Protein AF-A0A528BYY0-F1 (afdb_monomer_lite)

Structure (mmCIF, N/CA/C/O backbone):
data_AF-A0A528BYY0-F1
#
_entry.id   AF-A0A528BYY0-F1
#
loop_
_atom_site.group_PDB
_atom_site.id
_atom_site.type_symbol
_atom_site.label_atom_id
_atom_site.label_alt_id
_atom_site.label_comp_id
_atom_site.label_asym_id
_atom_site.label_entity_id
_atom_site.label_seq_id
_atom_site.pdbx_PDB_ins_code
_atom_site.Cartn_x
_atom_site.Cartn_y
_atom_site.Cartn_z
_atom_site.occupancy
_atom_site.B_iso_or_equiv
_atom_site.auth_seq_id
_atom_site.auth_comp_id
_atom_site.auth_asym_id
_atom_site.auth_atom_id
_atom_site.pdbx_PDB_model_num
ATOM 1 N N . ALA A 1 1 ? -3.271 9.164 8.375 1.00 77.19 1 ALA A N 1
ATOM 2 C CA . ALA A 1 1 ? -2.974 8.160 7.335 1.00 77.19 1 ALA A CA 1
ATOM 3 C C . ALA A 1 1 ? -1.607 7.545 7.610 1.00 77.19 1 ALA A C 1
ATOM 5 O O . ALA A 1 1 ? -0.691 8.277 7.973 1.00 77.19 1 ALA A O 1
ATOM 6 N N . CYS A 1 2 ? -1.481 6.228 7.482 1.00 90.25 2 CYS A N 1
ATOM 7 C CA . CYS A 1 2 ? -0.235 5.486 7.649 1.00 90.25 2 CYS A CA 1
ATOM 8 C C . CYS A 1 2 ? 0.467 5.363 6.291 1.00 90.25 2 CYS A C 1
ATOM 10 O O . CYS A 1 2 ? -0.145 4.968 5.300 1.00 90.25 2 CYS A O 1
ATOM 12 N N . ALA A 1 3 ? 1.752 5.718 6.238 1.00 90.62 3 ALA A N 1
ATOM 13 C CA . ALA A 1 3 ? 2.519 5.694 4.991 1.00 90.62 3 ALA A CA 1
ATOM 14 C C . ALA A 1 3 ? 2.817 4.269 4.489 1.00 90.62 3 ALA A C 1
ATOM 16 O O . ALA A 1 3 ? 3.077 4.089 3.301 1.00 90.62 3 ALA A O 1
ATOM 17 N N . ASN A 1 4 ? 2.798 3.283 5.389 1.00 90.31 4 ASN A N 1
ATOM 18 C CA . ASN A 1 4 ? 3.037 1.870 5.118 1.00 90.31 4 ASN A CA 1
ATOM 19 C C . ASN A 1 4 ? 2.393 0.986 6.202 1.00 90.31 4 ASN A C 1
ATOM 21 O O . ASN A 1 4 ? 1.912 1.471 7.234 1.00 90.31 4 ASN A O 1
ATOM 25 N N . GLU A 1 5 ? 2.446 -0.322 5.975 1.00 90.44 5 GLU A N 1
ATOM 26 C CA . GLU A 1 5 ? 1.865 -1.360 6.820 1.00 90.44 5 GLU A CA 1
ATOM 27 C C . GLU A 1 5 ? 2.523 -1.434 8.210 1.00 90.44 5 GLU A C 1
ATOM 29 O O . GLU A 1 5 ? 1.853 -1.715 9.201 1.00 90.44 5 GLU A O 1
ATOM 34 N N . LEU A 1 6 ? 3.813 -1.106 8.336 1.00 92.31 6 LEU A N 1
ATOM 35 C CA . LEU A 1 6 ? 4.481 -1.047 9.644 1.00 92.31 6 LEU A CA 1
ATOM 36 C C . LEU A 1 6 ? 3.927 0.093 10.512 1.00 92.31 6 LEU A C 1
ATOM 38 O O . LEU A 1 6 ? 3.654 -0.094 11.699 1.00 92.31 6 LEU A O 1
ATOM 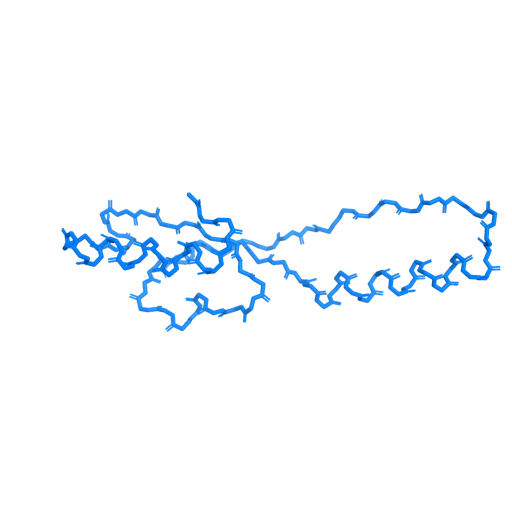42 N N . GLY A 1 7 ? 3.706 1.264 9.911 1.00 93.81 7 GLY A N 1
ATOM 43 C CA . GLY A 1 7 ? 3.073 2.400 10.576 1.00 93.81 7 GLY A CA 1
ATOM 44 C C . GLY A 1 7 ? 1.625 2.109 10.974 1.00 93.81 7 GLY A C 1
ATOM 45 O O . GLY A 1 7 ? 1.177 2.561 12.027 1.00 93.81 7 GLY A O 1
ATOM 46 N N . LEU A 1 8 ? 0.908 1.320 10.170 1.00 94.44 8 LEU A N 1
ATOM 47 C CA . LEU A 1 8 ? -0.429 0.828 10.497 1.00 94.44 8 LEU A CA 1
ATOM 48 C C . LEU A 1 8 ? -0.417 -0.059 11.745 1.00 94.44 8 LEU A C 1
ATOM 50 O O . LEU A 1 8 ? -1.190 0.191 12.667 1.00 94.44 8 LEU A O 1
ATOM 54 N N . LEU A 1 9 ? 0.473 -1.053 11.814 1.00 94.75 9 LEU A N 1
ATOM 55 C CA . LEU A 1 9 ? 0.575 -1.935 12.983 1.00 94.75 9 LEU A CA 1
ATOM 56 C C . LEU A 1 9 ? 0.903 -1.148 14.260 1.00 94.75 9 LEU A C 1
ATOM 58 O O . LEU A 1 9 ? 0.295 -1.380 15.307 1.00 94.75 9 LEU A O 1
ATOM 62 N N . GLY A 1 10 ? 1.807 -0.168 14.166 1.00 95.50 10 GLY A N 1
ATOM 63 C CA . GLY A 1 10 ? 2.113 0.738 15.274 1.00 95.50 10 GLY A CA 1
ATOM 64 C C . GLY A 1 10 ? 0.904 1.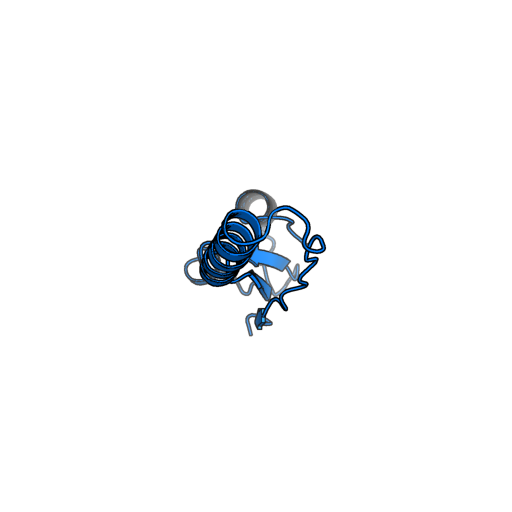569 15.717 1.00 95.50 10 GLY A C 1
ATOM 65 O O . GLY A 1 10 ? 0.647 1.694 16.916 1.00 95.50 10 GLY A O 1
ATOM 66 N N . ALA A 1 11 ? 0.125 2.092 14.765 1.00 94.88 11 ALA A N 1
ATOM 67 C CA . ALA A 1 11 ? -1.094 2.842 15.056 1.00 94.88 11 ALA A CA 1
ATOM 68 C C . ALA A 1 11 ? -2.153 1.964 15.739 1.00 94.88 11 ALA A C 1
ATOM 70 O O . ALA A 1 11 ? -2.682 2.350 16.780 1.00 94.88 11 ALA A O 1
ATOM 71 N N . LEU A 1 12 ? -2.410 0.762 15.217 1.00 94.75 12 LEU A N 1
ATOM 72 C CA . LEU A 1 12 ? -3.356 -0.187 15.811 1.00 94.75 12 LEU A CA 1
ATOM 73 C C . LEU A 1 12 ? -2.942 -0.582 17.232 1.00 94.75 12 LEU A C 1
ATOM 75 O O . LEU A 1 12 ? -3.773 -0.579 18.140 1.00 94.75 12 LEU A O 1
ATOM 79 N N . HIS A 1 13 ? -1.651 -0.837 17.456 1.00 95.38 13 HIS A N 1
ATOM 80 C CA . HIS A 1 13 ? -1.127 -1.107 18.793 1.00 95.38 13 HIS A CA 1
ATOM 81 C C . HIS A 1 13 ? -1.365 0.074 19.750 1.00 95.38 13 HIS A C 1
ATOM 83 O O . HIS A 1 13 ? -1.819 -0.106 20.883 1.00 95.38 13 HIS A O 1
ATOM 89 N N . ALA A 1 14 ? -1.095 1.300 19.295 1.00 96.31 14 ALA A N 1
ATOM 90 C CA . ALA A 1 14 ? -1.272 2.509 20.090 1.00 96.31 14 ALA A CA 1
ATOM 91 C C . ALA A 1 14 ? -2.746 2.811 20.421 1.00 96.31 14 ALA A C 1
ATOM 93 O O . ALA A 1 14 ? -3.014 3.326 21.512 1.00 96.31 14 ALA A O 1
ATOM 94 N N . LEU A 1 15 ? -3.675 2.501 19.511 1.00 95.12 15 LEU A N 1
ATOM 95 C CA . LEU A 1 15 ? -5.119 2.613 19.737 1.00 95.12 15 LEU A CA 1
ATOM 96 C C . LEU A 1 15 ? -5.609 1.562 20.733 1.00 95.12 15 LEU A C 1
ATOM 98 O O . LEU A 1 15 ? -6.256 1.918 21.717 1.00 95.12 15 LEU A O 1
ATOM 102 N N . GLY A 1 16 ? -5.209 0.300 20.553 1.00 94.00 16 GLY A N 1
ATOM 103 C CA . GLY A 1 16 ? -5.569 -0.786 21.466 1.00 94.00 16 GLY A CA 1
ATOM 104 C C . GLY A 1 16 ? -5.125 -0.510 22.904 1.00 94.00 16 GLY A C 1
ATOM 105 O O . GLY A 1 16 ? -5.900 -0.683 23.840 1.00 94.00 16 GLY A O 1
ATOM 106 N N . ARG A 1 17 ? -3.919 0.044 23.096 1.00 97.25 17 ARG A N 1
ATOM 107 C CA . ARG A 1 17 ? -3.424 0.463 24.423 1.00 97.25 17 ARG A CA 1
ATOM 108 C C . ARG A 1 17 ? -4.230 1.583 25.082 1.00 97.25 17 ARG A C 1
ATOM 110 O O . ARG A 1 17 ? -4.093 1.784 26.286 1.00 97.25 17 ARG A O 1
ATOM 117 N N . ARG A 1 18 ? -5.008 2.335 24.306 1.00 96.75 18 ARG A N 1
ATOM 118 C CA . ARG A 1 18 ? -5.867 3.428 24.779 1.00 96.75 18 ARG A CA 1
ATOM 119 C C . ARG A 1 18 ? -7.342 3.030 24.834 1.00 96.75 18 ARG A C 1
ATOM 121 O O . ARG A 1 18 ? -8.162 3.875 25.167 1.00 96.75 18 ARG A O 1
ATOM 128 N N . GLY A 1 19 ? -7.673 1.776 24.511 1.00 95.44 19 GLY A N 1
ATOM 129 C CA . GLY A 1 19 ? -9.056 1.306 24.437 1.00 95.44 19 GLY A CA 1
ATOM 130 C C . GLY A 1 19 ? -9.864 1.946 23.306 1.00 95.44 19 GLY A C 1
ATOM 131 O O . GLY A 1 19 ? -11.083 1.976 23.401 1.00 95.44 19 GLY A O 1
ATOM 132 N N . LEU A 1 20 ? -9.202 2.470 22.267 1.00 95.38 20 LEU A N 1
ATOM 133 C CA . LEU A 1 20 ? -9.861 3.085 21.114 1.00 95.38 20 LEU A CA 1
ATOM 134 C C . LEU A 1 20 ? -10.091 2.051 20.010 1.00 95.38 20 LEU A C 1
ATOM 136 O O . LEU A 1 20 ? -9.179 1.293 19.664 1.00 95.38 20 LEU A O 1
ATOM 140 N N . ALA A 1 21 ? -11.286 2.065 19.430 1.00 92.19 21 ALA A N 1
ATOM 141 C CA . ALA A 1 21 ? -11.713 1.194 18.348 1.00 92.19 21 ALA A CA 1
ATOM 142 C C . ALA A 1 21 ? -11.358 1.792 16.967 1.00 92.19 21 ALA A C 1
ATOM 144 O O . ALA A 1 21 ? -11.905 2.830 16.576 1.00 92.19 21 ALA A O 1
ATOM 145 N N . PRO A 1 22 ? -10.482 1.138 16.178 1.00 90.75 22 PRO A N 1
ATOM 146 C CA . PRO A 1 22 ? -10.240 1.510 14.786 1.00 90.75 22 PRO A CA 1
ATOM 147 C C . PRO A 1 22 ? -11.530 1.451 13.955 1.00 90.75 22 PRO A C 1
ATOM 149 O O . PRO A 1 22 ? -12.303 0.502 14.066 1.00 90.75 22 PRO A O 1
ATOM 152 N N . GLY A 1 23 ? -11.757 2.456 13.111 1.00 86.12 23 GLY A N 1
ATOM 153 C CA . GLY A 1 23 ? -12.935 2.561 12.245 1.00 86.12 23 GLY A CA 1
ATOM 154 C C . GLY A 1 23 ? -14.210 3.073 12.927 1.00 86.12 23 GLY A C 1
ATOM 155 O O . GLY A 1 23 ? -15.147 3.425 12.219 1.00 86.12 23 GLY A O 1
ATOM 156 N N . SER A 1 24 ? -14.238 3.153 14.262 1.00 89.50 24 SER A N 1
ATOM 157 C CA . SER A 1 24 ? -15.310 3.799 15.038 1.00 89.50 24 SER A CA 1
ATOM 158 C C . SER A 1 24 ? -14.810 5.099 15.655 1.00 89.50 24 SER A C 1
ATOM 160 O O . SER A 1 24 ? -15.286 6.179 15.320 1.00 89.50 24 SER A O 1
ATOM 162 N N . ASP A 1 25 ? -13.797 4.998 16.516 1.00 93.81 25 ASP A N 1
ATOM 163 C CA . ASP A 1 25 ? -13.262 6.149 17.246 1.00 93.81 25 ASP A CA 1
ATOM 164 C C . ASP A 1 25 ? -12.215 6.886 16.409 1.00 93.81 25 ASP A C 1
ATOM 166 O O . ASP A 1 25 ? -12.044 8.099 16.519 1.00 93.81 25 ASP A O 1
ATOM 170 N N . VAL A 1 26 ? -11.491 6.138 15.566 1.00 92.75 26 VAL A N 1
ATOM 171 C CA . VAL A 1 26 ? -10.447 6.666 14.684 1.00 92.75 26 VAL A CA 1
ATOM 172 C C . VAL A 1 26 ? -10.486 5.959 13.334 1.00 92.75 26 VAL A C 1
ATOM 174 O O . VAL A 1 26 ? -10.171 4.772 13.238 1.00 92.75 26 VAL A O 1
ATOM 177 N N . HIS A 1 27 ? -10.794 6.697 12.266 1.00 92.75 27 HIS A N 1
ATOM 178 C CA . HIS A 1 27 ? -10.633 6.202 10.899 1.00 92.75 27 HIS A CA 1
ATOM 179 C C . HIS A 1 27 ? -9.152 6.131 10.514 1.00 92.75 27 HIS A C 1
ATOM 181 O O . HIS A 1 27 ? -8.412 7.113 10.627 1.00 92.75 27 HIS A O 1
ATOM 187 N N . ILE A 1 28 ? -8.719 4.971 10.017 1.00 93.19 28 ILE A N 1
ATOM 188 C CA . ILE A 1 28 ? -7.357 4.760 9.527 1.00 93.19 28 ILE A CA 1
ATOM 189 C C . ILE A 1 28 ? -7.398 4.513 8.025 1.00 93.19 28 ILE A C 1
ATOM 191 O O . ILE A 1 28 ? -8.169 3.695 7.535 1.00 93.19 28 ILE A O 1
ATOM 195 N N . VAL A 1 29 ? -6.503 5.198 7.317 1.00 94.06 29 VAL A N 1
ATOM 196 C CA . VAL A 1 29 ? -6.172 4.915 5.921 1.00 94.06 29 VAL A CA 1
ATOM 197 C C . VAL A 1 29 ? -4.693 4.566 5.836 1.00 94.06 29 VAL A C 1
ATOM 199 O O . VAL A 1 29 ? -3.878 5.267 6.446 1.00 94.06 29 VAL A O 1
ATOM 202 N N . THR A 1 30 ? -4.340 3.522 5.092 1.00 94.19 30 THR A N 1
ATOM 203 C CA . THR A 1 30 ? -2.958 3.066 4.891 1.00 94.19 30 THR A CA 1
ATOM 204 C C . THR A 1 30 ? -2.631 2.892 3.414 1.00 94.19 30 THR A C 1
ATOM 206 O O . THR A 1 30 ? -3.505 2.582 2.606 1.00 94.19 30 THR A O 1
ATOM 209 N N . ARG A 1 31 ? -1.350 3.026 3.067 1.00 93.19 31 ARG A N 1
ATOM 210 C CA . ARG A 1 31 ? -0.828 2.430 1.835 1.00 93.19 31 ARG A CA 1
ATOM 211 C C . ARG A 1 31 ? -0.540 0.950 2.093 1.00 93.19 31 ARG A C 1
ATOM 213 O O . ARG A 1 31 ? 0.073 0.641 3.113 1.00 93.19 31 ARG A O 1
ATOM 220 N N . ASP A 1 32 ? -0.992 0.068 1.206 1.00 87.06 32 ASP A N 1
ATOM 221 C CA . ASP A 1 32 ? -0.779 -1.382 1.322 1.00 87.06 32 ASP A CA 1
ATOM 222 C C . ASP A 1 32 ? -0.358 -1.968 -0.029 1.00 87.06 32 ASP A C 1
ATOM 224 O O . ASP A 1 32 ? -1.114 -1.946 -1.000 1.00 87.06 32 ASP A O 1
ATOM 228 N N . SER A 1 33 ? 0.865 -2.481 -0.102 1.00 84.62 33 SER A N 1
ATOM 229 C CA . SER A 1 33 ? 1.369 -3.182 -1.293 1.00 84.62 33 SER A CA 1
ATOM 230 C C . SER A 1 33 ? 1.464 -4.694 -1.070 1.00 84.62 33 SER A C 1
ATOM 232 O O . SER A 1 33 ? 1.730 -5.440 -2.011 1.00 84.62 33 SER A O 1
ATOM 234 N N . THR A 1 34 ? 1.237 -5.152 0.163 1.00 87.69 34 THR A N 1
ATOM 235 C CA . THR A 1 34 ? 1.368 -6.551 0.597 1.00 87.69 34 THR A CA 1
ATOM 236 C C . THR A 1 34 ? 0.024 -7.261 0.768 1.00 87.69 34 THR A C 1
ATOM 238 O O . THR A 1 34 ? -0.019 -8.488 0.843 1.00 87.69 34 THR A O 1
ATOM 241 N N . ARG A 1 35 ? -1.078 -6.503 0.784 1.00 88.50 35 ARG A N 1
ATOM 242 C CA . ARG A 1 35 ? -2.447 -6.923 1.125 1.00 88.50 35 ARG A CA 1
ATOM 243 C C . ARG A 1 35 ? -2.620 -7.341 2.588 1.00 88.50 35 ARG A C 1
ATOM 245 O O . ARG A 1 35 ? -3.627 -7.972 2.916 1.00 88.50 35 ARG A O 1
ATOM 252 N N . LEU A 1 36 ? -1.673 -6.999 3.465 1.00 90.38 36 LEU A N 1
ATOM 253 C CA . LEU A 1 36 ? -1.719 -7.356 4.885 1.00 90.38 36 LEU A CA 1
ATOM 254 C C . LEU A 1 36 ? -2.973 -6.805 5.573 1.00 90.38 36 LEU A C 1
ATOM 256 O O . LEU A 1 36 ? -3.540 -7.484 6.430 1.00 90.38 36 LEU A O 1
ATOM 260 N N . ALA A 1 37 ? -3.429 -5.607 5.188 1.00 90.31 37 ALA A N 1
ATOM 261 C CA . ALA A 1 37 ? -4.549 -4.937 5.845 1.00 90.31 37 ALA A CA 1
ATOM 262 C C . ALA A 1 37 ? -5.844 -5.768 5.811 1.00 90.31 37 ALA A C 1
ATOM 264 O O . ALA A 1 37 ? -6.646 -5.677 6.734 1.00 90.31 37 ALA A O 1
ATOM 265 N N . ARG A 1 38 ? -6.006 -6.647 4.811 1.00 89.00 38 ARG A N 1
ATOM 266 C CA . ARG A 1 38 ? -7.168 -7.545 4.664 1.00 89.00 38 ARG A CA 1
ATOM 267 C C . ARG A 1 38 ? -7.287 -8.606 5.757 1.00 89.00 38 ARG A C 1
ATOM 269 O O . ARG A 1 38 ? -8.348 -9.199 5.911 1.00 89.00 38 ARG A O 1
ATOM 276 N N . PHE A 1 39 ? -6.204 -8.876 6.481 1.00 90.75 39 PHE A N 1
ATOM 277 C CA . PHE A 1 39 ? -6.162 -9.880 7.545 1.00 90.75 39 PHE A CA 1
ATOM 278 C C . PHE A 1 39 ? -6.201 -9.258 8.942 1.00 90.75 39 PHE A C 1
ATOM 280 O O . PHE A 1 39 ? -6.159 -9.977 9.940 1.00 90.75 39 PHE A O 1
ATOM 287 N N . LEU A 1 40 ? -6.254 -7.927 9.031 1.00 90.12 40 LEU A N 1
ATOM 288 C CA . LEU A 1 40 ? -6.319 -7.226 10.303 1.00 90.12 40 LEU A CA 1
ATOM 289 C C . LEU A 1 40 ? -7.781 -7.103 10.752 1.00 90.12 40 LEU A C 1
ATOM 291 O O . LEU A 1 40 ? -8.651 -6.813 9.933 1.00 90.12 40 LEU A O 1
ATOM 295 N N . PRO A 1 41 ? -8.076 -7.279 12.051 1.00 85.25 41 PRO A N 1
ATOM 296 C CA . PRO A 1 41 ? -9.435 -7.201 12.579 1.00 85.25 41 PRO A CA 1
ATOM 297 C C . PRO A 1 41 ? -9.879 -5.737 12.772 1.00 85.25 41 PRO A C 1
ATOM 299 O O . PRO A 1 41 ? -10.243 -5.330 13.873 1.00 85.25 41 PRO A O 1
ATOM 302 N N . ALA A 1 42 ? -9.783 -4.912 11.728 1.00 87.75 42 ALA A N 1
ATOM 303 C CA . ALA A 1 42 ? -10.098 -3.486 11.768 1.00 87.75 42 ALA A CA 1
ATOM 304 C C . ALA A 1 42 ? -10.586 -2.980 10.403 1.00 87.75 42 ALA A C 1
ATOM 306 O O . ALA A 1 42 ? -10.057 -3.374 9.366 1.00 87.75 42 ALA A O 1
ATOM 307 N N . LYS A 1 43 ? -11.548 -2.050 10.416 1.00 90.25 43 LYS A N 1
ATOM 308 C CA . LYS A 1 43 ? -11.987 -1.324 9.217 1.00 90.25 43 LYS A CA 1
ATOM 309 C C . LYS A 1 43 ? -10.930 -0.295 8.830 1.00 90.25 43 LYS A C 1
ATOM 311 O O . LYS A 1 43 ? -10.725 0.692 9.542 1.00 90.25 43 LYS A O 1
ATOM 316 N N . ILE A 1 44 ? -10.209 -0.568 7.749 1.00 92.62 44 ILE A N 1
ATOM 317 C CA . ILE A 1 44 ? -9.058 0.218 7.305 1.00 92.62 44 ILE A CA 1
ATOM 318 C C . ILE A 1 44 ? -9.277 0.584 5.843 1.00 92.62 44 ILE A C 1
ATOM 320 O O . ILE A 1 44 ? -9.400 -0.302 5.004 1.00 92.62 44 ILE A O 1
ATOM 324 N N . GLY A 1 45 ? -9.247 1.880 5.535 1.00 94.00 45 GLY A N 1
ATOM 325 C CA . GLY A 1 45 ? -9.172 2.333 4.152 1.00 94.00 45 GLY A CA 1
ATOM 326 C C . GLY A 1 45 ? -7.797 2.002 3.574 1.00 94.00 45 GLY A C 1
ATOM 327 O O . GLY A 1 45 ? -6.763 2.312 4.173 1.00 94.00 45 GLY A O 1
ATOM 328 N N . VAL A 1 46 ? -7.756 1.376 2.409 1.00 94.50 46 VAL A N 1
ATOM 329 C CA . VAL A 1 46 ? -6.528 0.890 1.788 1.00 94.50 46 VAL A CA 1
ATOM 330 C C . VAL A 1 46 ? -6.318 1.581 0.455 1.00 94.50 46 VAL A C 1
ATOM 332 O O . VAL A 1 46 ? -7.102 1.422 -0.471 1.00 94.50 46 VAL A O 1
ATOM 335 N N . HIS A 1 47 ? -5.210 2.307 0.334 1.00 94.69 47 HIS A N 1
ATOM 336 C CA . HIS A 1 47 ? -4.672 2.713 -0.957 1.00 94.69 47 HIS A CA 1
ATOM 337 C C . HIS A 1 47 ? -3.625 1.688 -1.411 1.00 94.69 47 HIS A C 1
ATOM 339 O O . HIS A 1 47 ? -2.513 1.646 -0.872 1.00 94.69 47 HIS A O 1
ATOM 345 N N . SER A 1 48 ? -3.967 0.853 -2.389 1.00 91.75 48 SER A N 1
ATOM 346 C CA . SER A 1 48 ? -3.087 -0.198 -2.893 1.00 91.75 48 SER A CA 1
ATOM 347 C C . SER A 1 48 ? -2.345 0.202 -4.157 1.00 91.75 48 SER A C 1
ATOM 349 O O . SER A 1 48 ? -2.880 0.867 -5.042 1.00 91.75 48 SER A O 1
ATOM 351 N N . VAL A 1 49 ? -1.096 -0.247 -4.255 1.00 89.31 49 VAL A N 1
ATOM 352 C CA . VAL A 1 49 ? -0.251 -0.064 -5.438 1.00 89.31 49 VAL A CA 1
ATOM 353 C C . VAL A 1 49 ? 0.050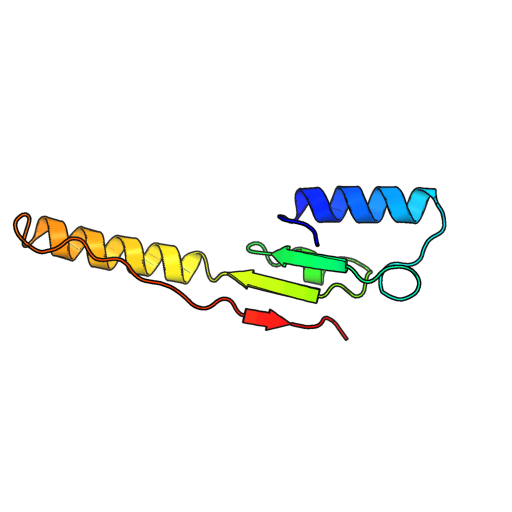 -1.431 -6.032 1.00 89.31 49 VAL A C 1
ATOM 355 O O . VAL A 1 49 ? 0.560 -2.305 -5.329 1.00 89.31 49 VAL A O 1
ATOM 358 N N . ASP A 1 50 ? -0.212 -1.615 -7.327 1.00 91.44 50 ASP A N 1
ATOM 359 C CA . ASP A 1 50 ? 0.218 -2.818 -8.043 1.00 91.44 50 ASP A CA 1
ATOM 360 C C . ASP A 1 50 ? 1.732 -2.776 -8.301 1.00 91.44 50 ASP A C 1
ATOM 362 O O . ASP A 1 50 ? 2.203 -2.394 -9.373 1.00 91.44 50 ASP A O 1
ATOM 366 N N . MET A 1 51 ? 2.514 -3.183 -7.300 1.00 92.75 51 MET A N 1
ATOM 367 C CA . MET A 1 51 ? 3.970 -3.264 -7.419 1.00 92.75 51 MET A CA 1
ATOM 368 C C . MET A 1 51 ? 4.426 -4.304 -8.451 1.00 92.75 51 MET A C 1
ATOM 370 O O . MET A 1 51 ? 5.505 -4.153 -9.025 1.00 92.75 51 MET A O 1
ATOM 374 N N . ALA A 1 52 ? 3.612 -5.324 -8.742 1.00 93.31 52 ALA A N 1
ATOM 375 C CA . ALA A 1 52 ? 3.915 -6.268 -9.814 1.00 93.31 52 ALA A CA 1
ATOM 376 C C . ALA A 1 52 ? 3.762 -5.596 -11.189 1.00 93.31 52 ALA A C 1
ATOM 378 O O . ALA A 1 52 ? 4.603 -5.785 -12.067 1.00 93.31 52 ALA A O 1
ATOM 379 N N . GLY A 1 53 ? 2.726 -4.773 -11.363 1.00 93.50 53 GLY A N 1
ATOM 380 C CA . GLY A 1 53 ? 2.536 -3.913 -12.532 1.00 93.50 53 GLY A CA 1
ATOM 381 C C . GLY A 1 53 ? 3.655 -2.891 -12.705 1.00 93.50 53 GLY A C 1
ATOM 382 O O . GLY A 1 53 ? 4.197 -2.772 -13.804 1.00 93.50 53 GLY A O 1
ATOM 383 N N . VAL A 1 54 ? 4.069 -2.228 -11.619 1.00 94.69 54 VAL A N 1
ATOM 384 C CA . VAL A 1 54 ? 5.244 -1.336 -11.610 1.00 94.69 54 VAL A CA 1
ATOM 385 C C . VAL A 1 54 ? 6.486 -2.085 -12.097 1.00 94.69 54 VAL A C 1
ATOM 387 O O . VAL A 1 54 ? 7.174 -1.611 -12.998 1.00 94.69 54 VAL A O 1
ATOM 390 N N . GLY A 1 55 ? 6.752 -3.273 -11.545 1.00 96.06 55 GLY A N 1
ATOM 391 C CA . GLY A 1 55 ? 7.899 -4.099 -11.923 1.00 96.06 55 GLY A CA 1
ATOM 392 C C . GLY A 1 55 ? 7.892 -4.485 -13.401 1.00 96.06 55 GLY A C 1
ATOM 393 O O . GLY A 1 55 ? 8.892 -4.277 -14.084 1.00 96.06 55 GLY A O 1
ATOM 394 N N . ARG A 1 56 ? 6.756 -4.971 -13.922 1.00 97.19 56 ARG A N 1
ATOM 395 C CA . ARG A 1 56 ? 6.604 -5.273 -15.357 1.00 97.19 56 ARG A CA 1
ATOM 396 C C . ARG A 1 56 ? 6.917 -4.054 -16.216 1.00 97.19 56 ARG A C 1
ATOM 398 O O . ARG A 1 56 ? 7.699 -4.157 -17.156 1.00 97.19 56 ARG A O 1
ATOM 405 N N . LYS A 1 57 ? 6.375 -2.889 -15.852 1.00 96.56 57 LYS A N 1
ATOM 406 C CA . LYS A 1 57 ? 6.572 -1.680 -16.647 1.00 96.56 57 LYS A CA 1
ATOM 407 C C . LYS A 1 57 ? 8.019 -1.190 -16.639 1.00 96.56 57 LYS A C 1
ATOM 409 O O . LYS A 1 57 ? 8.508 -0.727 -17.664 1.00 96.56 57 LYS A O 1
ATOM 414 N N . LEU A 1 58 ? 8.715 -1.329 -15.510 1.00 96.50 58 LEU A N 1
ATOM 415 C CA . LEU A 1 58 ? 10.143 -1.020 -15.418 1.00 96.50 58 LEU A CA 1
ATOM 416 C C . LEU A 1 58 ? 10.978 -1.892 -16.362 1.00 96.50 58 LEU A C 1
ATOM 418 O O . LEU A 1 58 ? 11.881 -1.369 -17.011 1.00 96.50 58 LEU A O 1
ATOM 422 N N . ILE A 1 59 ? 10.668 -3.188 -16.464 1.00 96.94 59 ILE A N 1
ATOM 423 C CA . ILE A 1 59 ? 11.364 -4.100 -17.382 1.00 96.94 59 ILE A CA 1
ATOM 424 C C . ILE A 1 59 ? 11.092 -3.726 -18.841 1.00 96.94 59 ILE A C 1
ATOM 426 O O . ILE A 1 59 ? 12.045 -3.575 -19.596 1.00 96.94 59 ILE A O 1
ATOM 430 N N . GLU A 1 60 ? 9.835 -3.481 -19.222 1.00 96.06 60 GLU A N 1
ATOM 431 C CA . GLU A 1 60 ? 9.483 -3.060 -20.592 1.00 96.06 60 GLU A CA 1
ATOM 432 C C . GLU A 1 60 ? 10.246 -1.797 -21.034 1.00 96.06 60 GLU A C 1
ATOM 434 O O . GLU A 1 60 ? 10.776 -1.717 -22.148 1.00 96.06 60 GLU A O 1
ATOM 439 N N . VAL A 1 61 ? 10.321 -0.795 -20.150 1.00 95.06 61 VAL A N 1
ATOM 440 C CA . VAL A 1 61 ? 11.053 0.449 -20.426 1.00 95.06 61 VAL A CA 1
ATOM 441 C C . VAL A 1 61 ? 12.553 0.175 -20.503 1.00 95.06 61 VAL A C 1
ATOM 443 O O . VAL A 1 61 ? 13.222 0.686 -21.400 1.00 95.06 61 VAL A O 1
ATOM 446 N N . LEU A 1 62 ? 13.096 -0.649 -19.604 1.00 95.12 62 LEU A N 1
ATOM 447 C CA . LEU A 1 62 ? 14.511 -1.012 -19.623 1.00 95.12 62 LEU A CA 1
ATOM 448 C C . LEU A 1 62 ? 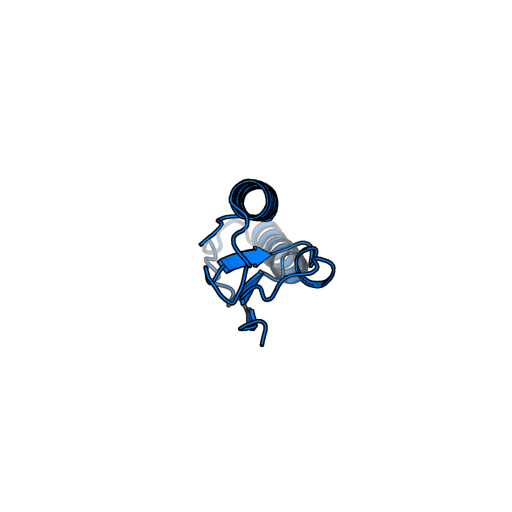14.900 -1.717 -20.929 1.00 95.12 62 LEU A C 1
ATOM 450 O O . LEU A 1 62 ? 15.885 -1.324 -21.551 1.00 95.12 62 LEU A O 1
ATOM 454 N N . GLU A 1 63 ? 14.123 -2.705 -21.373 1.00 96.31 63 GLU A N 1
ATOM 455 C CA . GLU A 1 63 ? 14.336 -3.405 -22.646 1.00 96.31 63 GLU A CA 1
ATOM 456 C C . GLU A 1 63 ? 14.331 -2.424 -23.824 1.00 96.31 63 GLU A C 1
ATOM 458 O O . GLU A 1 63 ? 15.243 -2.433 -24.654 1.00 96.31 63 GLU A O 1
ATOM 463 N N . SER A 1 64 ? 13.369 -1.499 -23.842 1.00 93.81 64 SER A N 1
ATOM 464 C CA . SER A 1 64 ? 13.277 -0.457 -24.871 1.00 93.81 64 SER A CA 1
ATOM 465 C C . SER A 1 64 ? 14.509 0.460 -24.882 1.00 93.81 64 SER A C 1
ATOM 467 O O . SER A 1 64 ? 15.002 0.830 -25.950 1.00 93.81 64 SER A O 1
ATOM 469 N N . ARG A 1 65 ? 15.064 0.793 -23.707 1.00 94.44 65 ARG A N 1
ATOM 470 C CA . ARG A 1 65 ? 16.298 1.593 -23.581 1.00 94.44 65 ARG A CA 1
ATOM 471 C C . ARG A 1 65 ? 17.553 0.818 -23.970 1.00 94.44 65 ARG A C 1
ATOM 473 O O . ARG A 1 65 ? 18.469 1.428 -24.510 1.00 94.44 65 ARG A O 1
ATOM 480 N N . ILE A 1 66 ? 17.601 -0.492 -23.736 1.00 95.88 66 ILE A N 1
ATOM 481 C CA . ILE A 1 66 ? 18.702 -1.349 -24.203 1.00 95.88 66 ILE A CA 1
ATOM 482 C C . ILE A 1 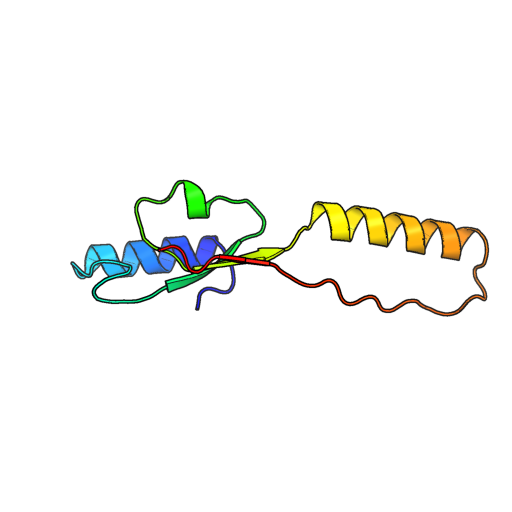66 ? 18.718 -1.391 -25.736 1.00 95.88 66 ILE A C 1
ATOM 484 O O . ILE A 1 66 ? 19.781 -1.262 -26.340 1.00 95.88 66 ILE A O 1
ATOM 488 N N . ILE A 1 67 ? 17.544 -1.521 -26.363 1.00 97.06 67 ILE A N 1
ATOM 489 C CA . ILE A 1 67 ? 17.398 -1.548 -27.825 1.00 97.06 67 ILE A CA 1
ATOM 490 C C . ILE A 1 67 ? 17.708 -0.177 -28.443 1.00 97.06 67 ILE A C 1
ATOM 492 O O . ILE A 1 67 ? 18.359 -0.106 -29.485 1.00 97.06 67 ILE A O 1
ATOM 496 N N . ASN A 1 68 ? 17.274 0.918 -27.808 1.00 96.06 68 ASN A N 1
ATOM 497 C CA . ASN A 1 68 ? 17.539 2.284 -28.264 1.00 96.06 68 ASN A CA 1
ATOM 498 C C . ASN A 1 68 ? 18.055 3.197 -27.127 1.00 96.06 68 ASN A C 1
ATOM 500 O O . ASN A 1 68 ? 17.281 3.954 -26.519 1.00 96.06 68 ASN A O 1
ATOM 504 N N . PRO A 1 69 ? 19.377 3.203 -26.876 1.00 93.94 69 PRO A N 1
ATOM 505 C CA . PRO A 1 69 ? 19.980 3.985 -25.794 1.00 93.94 69 PRO A CA 1
ATOM 506 C C . PRO A 1 69 ? 19.847 5.506 -25.957 1.00 93.94 69 PRO A C 1
ATOM 508 O O . PRO A 1 69 ? 19.857 6.240 -24.970 1.00 93.94 69 PRO A O 1
ATOM 511 N N . LEU A 1 70 ? 19.685 5.998 -27.190 1.00 95.75 70 LEU A N 1
ATOM 512 C CA . LEU A 1 70 ? 19.530 7.428 -27.488 1.00 95.75 70 LEU A CA 1
ATOM 513 C C . LEU A 1 70 ? 18.069 7.902 -27.450 1.00 95.75 70 LEU A C 1
ATOM 515 O O . LEU A 1 70 ? 17.810 9.092 -27.607 1.00 95.75 70 LEU A O 1
ATOM 519 N N . GLY A 1 71 ? 17.115 6.992 -27.223 1.00 89.88 71 GLY A N 1
ATOM 520 C CA . GLY A 1 71 ? 15.706 7.342 -27.037 1.00 89.88 71 GLY A CA 1
ATOM 521 C C . GLY A 1 71 ? 15.446 8.264 -25.828 1.00 89.88 71 GLY A C 1
ATOM 522 O O . GLY A 1 71 ? 16.340 8.499 -25.006 1.00 89.88 71 GLY A O 1
ATOM 523 N N . PRO A 1 72 ? 14.222 8.794 -25.690 1.00 89.06 72 PRO A N 1
ATOM 524 C CA . PRO A 1 72 ? 13.833 9.588 -24.529 1.00 89.06 72 PRO A CA 1
ATOM 525 C C . PRO A 1 72 ? 13.728 8.731 -23.257 1.00 89.06 72 PRO A C 1
ATOM 527 O O . PRO A 1 72 ? 13.502 7.523 -23.311 1.00 89.06 72 PRO A O 1
ATOM 530 N N . VAL A 1 73 ? 13.880 9.369 -22.094 1.00 88.38 73 VAL A N 1
ATOM 531 C CA . VAL A 1 73 ? 13.570 8.746 -20.798 1.00 88.38 73 VAL A CA 1
ATOM 532 C C . VAL A 1 73 ? 12.060 8.798 -20.582 1.00 88.38 73 VAL A C 1
ATOM 534 O O . VAL A 1 73 ? 11.460 9.868 -20.677 1.00 88.38 73 VAL A O 1
ATOM 537 N N . GLU A 1 74 ? 11.454 7.652 -20.284 1.00 92.50 74 GLU A N 1
ATOM 538 C CA . GLU A 1 74 ? 10.022 7.564 -20.004 1.00 92.50 74 GLU A CA 1
ATOM 539 C C . GLU A 1 74 ? 9.721 7.824 -18.524 1.00 92.50 74 GLU A C 1
ATOM 541 O O . GLU A 1 74 ? 10.340 7.237 -17.635 1.00 92.50 74 GLU A O 1
ATOM 546 N N . THR A 1 75 ? 8.719 8.667 -18.267 1.00 93.69 75 THR A N 1
ATOM 547 C CA . THR A 1 75 ? 8.125 8.861 -16.939 1.00 93.69 75 THR A CA 1
ATOM 548 C C . THR A 1 75 ? 6.681 8.397 -16.995 1.00 93.69 75 THR A C 1
ATOM 550 O O . THR A 1 75 ? 5.865 8.979 -17.708 1.00 93.69 75 THR A O 1
ATOM 553 N N . ILE A 1 76 ? 6.358 7.353 -16.235 1.00 93.94 76 ILE A N 1
ATOM 554 C CA . ILE A 1 76 ? 5.033 6.731 -16.243 1.00 93.94 76 ILE A CA 1
ATOM 555 C C . ILE A 1 76 ? 4.426 6.845 -14.850 1.00 93.94 76 ILE A C 1
ATOM 557 O O . ILE A 1 76 ? 5.009 6.392 -13.866 1.00 93.94 76 ILE A O 1
ATOM 561 N N . LEU A 1 77 ? 3.234 7.437 -14.777 1.00 94.00 77 LEU A N 1
ATOM 562 C CA . LEU A 1 77 ? 2.448 7.515 -13.553 1.00 94.00 77 LEU A CA 1
ATOM 563 C C . LEU A 1 77 ? 1.395 6.406 -13.559 1.00 94.00 77 LEU A C 1
ATOM 565 O O . LEU A 1 77 ? 0.493 6.401 -14.393 1.00 94.00 77 LEU A O 1
ATOM 569 N N . LEU A 1 78 ? 1.509 5.472 -12.618 1.00 91.44 78 LEU A N 1
ATOM 570 C CA . LEU A 1 78 ? 0.540 4.395 -12.439 1.00 91.44 78 LEU A CA 1
ATOM 571 C C . LEU A 1 78 ? -0.472 4.782 -11.361 1.00 91.44 78 LEU A C 1
ATOM 573 O O . LEU A 1 78 ? -0.105 5.267 -10.288 1.00 91.44 78 LEU A O 1
ATOM 577 N N . LYS A 1 79 ? -1.754 4.572 -11.661 1.00 91.62 79 LYS A N 1
ATOM 578 C CA . LYS A 1 79 ? -2.847 4.832 -10.725 1.00 91.62 79 LYS A CA 1
ATOM 579 C C . LYS A 1 79 ? -2.854 3.758 -9.632 1.00 91.62 79 LYS A C 1
ATOM 581 O O . LYS A 1 79 ? -2.742 2.575 -9.933 1.00 91.62 79 LYS A O 1
ATOM 586 N N . GLY A 1 80 ? -2.979 4.188 -8.379 1.00 90.31 80 GLY A N 1
ATOM 587 C CA . GLY A 1 80 ? -3.282 3.300 -7.259 1.00 90.31 80 GLY A CA 1
ATOM 588 C C . GLY A 1 80 ? -4.787 3.091 -7.109 1.00 90.31 80 GLY A C 1
ATOM 589 O O . GLY A 1 80 ? -5.585 3.954 -7.491 1.00 90.31 80 GLY A O 1
ATOM 590 N N . ASP A 1 81 ? -5.161 1.958 -6.533 1.00 92.75 81 ASP A N 1
ATOM 591 C CA . ASP A 1 81 ? -6.549 1.652 -6.199 1.00 92.75 81 ASP A CA 1
ATOM 592 C C . ASP A 1 81 ? -6.846 2.075 -4.764 1.00 92.75 81 ASP A C 1
ATOM 594 O O . ASP A 1 81 ? -5.961 2.064 -3.907 1.00 92.75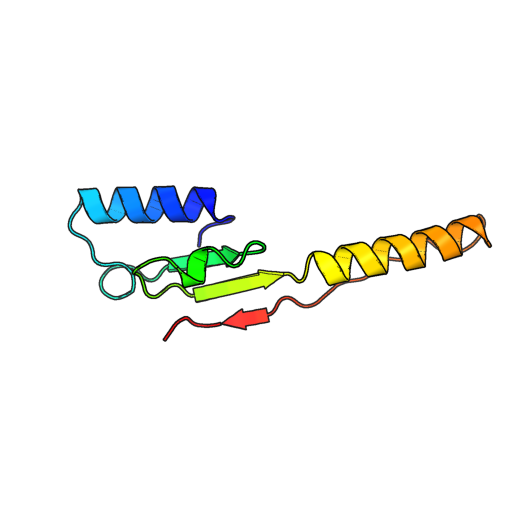 81 ASP A O 1
ATOM 598 N N . PHE A 1 82 ? -8.093 2.456 -4.500 1.00 93.62 82 PHE A N 1
ATOM 599 C CA . PHE A 1 82 ? -8.547 2.789 -3.158 1.00 93.62 82 PHE A CA 1
ATOM 600 C C . PHE A 1 82 ? -9.777 1.964 -2.796 1.00 93.62 82 PHE A C 1
ATOM 602 O O . PHE A 1 82 ? -10.776 1.986 -3.513 1.00 93.62 82 PHE A O 1
ATOM 609 N N . ASP A 1 83 ? -9.683 1.264 -1.673 1.00 92.19 83 ASP A N 1
ATOM 610 C CA . ASP A 1 83 ? -10.766 0.541 -1.021 1.00 92.19 83 ASP A CA 1
ATOM 611 C C . ASP A 1 83 ? -11.086 1.263 0.298 1.00 92.19 83 ASP A C 1
ATOM 613 O O . ASP A 1 83 ? -10.191 1.397 1.138 1.00 92.19 83 ASP A O 1
ATOM 617 N N . PRO A 1 84 ? -12.309 1.777 0.503 1.00 88.31 84 PRO A N 1
ATOM 618 C CA . PRO A 1 84 ? -12.661 2.496 1.723 1.00 88.31 84 PRO A CA 1
ATOM 619 C C . PRO A 1 84 ? -12.694 1.609 2.981 1.00 88.31 84 PRO A C 1
ATOM 621 O O . PRO A 1 84 ? -12.631 2.160 4.081 1.00 88.31 84 PRO A O 1
ATOM 624 N N . GLY A 1 85 ? -12.736 0.276 2.845 1.00 78.38 85 GLY A N 1
ATOM 625 C CA . GLY A 1 85 ? -12.743 -0.651 3.981 1.00 78.38 85 GLY A CA 1
ATOM 626 C C . GLY A 1 85 ? -14.027 -0.595 4.816 1.00 78.38 85 GLY A C 1
ATOM 627 O O . GLY A 1 85 ? -13.942 -0.520 6.045 1.00 78.38 85 GLY A O 1
ATOM 628 N N . GLU A 1 86 ? -15.191 -0.580 4.150 1.00 67.94 86 GLU A N 1
ATOM 629 C CA . GLU A 1 86 ? -16.534 -0.555 4.771 1.00 67.94 86 GLU A CA 1
ATOM 630 C C . GLU A 1 86 ? -16.878 -1.811 5.587 1.00 67.94 86 GLU A C 1
ATOM 632 O O . GLU A 1 86 ? -16.561 -2.942 5.157 1.00 67.94 86 GLU A O 1
#

Sequence (86 aa):
ACANELGLLGALHALGRRGLAPGSDVHIVTRDSTRLARFLPAKIGVHSVDMAGVGRKLIEVLESRIINPLGPVETILLKGDFDPGE

Radius of gyration: 18.03 Å; chains: 1; bounding box: 36×20×53 Å

pLDDT: mean 92.12, std 4.51, range [67.94, 97.25]

Foldseek 3Di:
DAAAPVSVVVVVVVCVVVVHAEPPRHAAEYEYAPCVVVVDPHQYKYFYDPVVVVVVVVVVQVVVCVVPVPDDDDDDDDHTDIDRRD

Secondary structure (DSSP, 8-state):
-BSSHHHHHHHHHHHHTTTPPBTTTB-EEEEESS-GGGGSSS-EEEEE--HHHHHHHHHHHHHHHHH-TTSPPP---PPPEEE---